Protein AF-A0AAD9FE96-F1 (afdb_monomer_lite)

Radius of gyration: 20.16 Å; chains: 1; bounding box: 41×41×46 Å

Secondary structure (DSSP, 8-state):
----PPPPTT---TTT-TTEEEPPTT-SS--EEE-----TT----HHHHHHHHHHHHHH-TTS--SS--HHHHHHHHHHHHHHHT-

pLDDT: mean 82.84, std 12.77, range [46.81, 97.12]

InterPro domains:
  IPR002498 Phosphatidylinositol-4-phosphate 4/5-kinase, core [PF01504] (22-84)
  IPR002498 Phosphatidylinositol-4-phosphate 4/5-kinase, core [PS51455] (1-85)
  IPR023610 Phosphatidylinositol-4/5-phosphate 5/4-kinase [PTHR23086] (27-85)
  IPR027483 Phosphatidylinositol-4-phosphate 4/5-kinase, C-terminal domain superfamily [G3DSA:3.30.810.10] (2-85)

Structure (mmCIF, N/CA/C/O backbone):
data_AF-A0AAD9FE96-F1
#
_entry.id   AF-A0AAD9FE96-F1
#
loop_
_atom_site.group_PDB
_atom_site.id
_atom_site.type_symbol
_atom_site.label_atom_id
_atom_site.label_alt_id
_atom_site.label_comp_id
_atom_site.label_asym_id
_atom_site.label_entity_id
_atom_site.label_seq_id
_atom_site.pdbx_PDB_ins_code
_atom_site.Cartn_x
_atom_site.Cartn_y
_atom_site.Cartn_z
_atom_site.occupancy
_atom_site.B_iso_or_equiv
_atom_site.auth_seq_id
_atom_site.auth_comp_id
_atom_site.auth_asym_id
_atom_site.auth_atom_id
_atom_site.pdbx_PDB_model_num
ATOM 1 N N . MET A 1 1 ? -22.690 -25.915 14.355 1.00 46.81 1 MET A N 1
ATOM 2 C CA . MET A 1 1 ? -22.813 -24.588 13.720 1.00 46.81 1 MET A CA 1
ATOM 3 C C . MET A 1 1 ? -22.452 -23.571 14.785 1.00 46.81 1 MET A C 1
ATOM 5 O O . MET A 1 1 ? -23.190 -23.449 15.753 1.00 46.81 1 MET A O 1
ATOM 9 N N . SER A 1 2 ? -21.256 -22.989 14.708 1.00 54.16 2 SER A N 1
ATOM 10 C CA . SER A 1 2 ? -20.819 -21.972 15.670 1.00 54.16 2 SER A CA 1
ATOM 11 C C . SER A 1 2 ? -21.738 -20.760 15.528 1.00 54.16 2 SER A C 1
ATOM 13 O O . SER A 1 2 ? -21.891 -20.243 14.426 1.00 54.16 2 SER A O 1
ATOM 15 N N . CYS A 1 3 ? -22.401 -20.364 16.613 1.00 53.09 3 CYS A N 1
ATOM 16 C CA . CYS A 1 3 ? -23.163 -19.125 16.675 1.00 53.09 3 CYS A CA 1
ATOM 17 C C . CYS A 1 3 ? -22.169 -17.969 16.517 1.00 53.09 3 CYS A C 1
ATOM 19 O O . CYS A 1 3 ? -21.403 -17.687 17.442 1.00 53.09 3 CYS A O 1
ATOM 21 N N . CYS A 1 4 ? -22.131 -17.347 15.337 1.00 65.88 4 CYS A N 1
ATOM 22 C CA . CYS A 1 4 ? -21.369 -16.125 15.129 1.00 65.88 4 CYS A CA 1
ATOM 23 C C . CYS A 1 4 ? -21.954 -15.068 16.065 1.00 65.88 4 CYS A C 1
ATOM 25 O O . CYS A 1 4 ? -23.085 -14.617 15.873 1.00 65.88 4 CYS A O 1
ATOM 27 N N . LYS A 1 5 ? -21.213 -14.717 17.121 1.00 76.69 5 LYS A N 1
ATOM 28 C CA . LYS A 1 5 ? -21.562 -13.567 17.953 1.00 76.69 5 LYS A CA 1
ATOM 29 C C . LYS A 1 5 ? -21.676 -12.346 17.030 1.00 76.69 5 LYS A C 1
ATOM 31 O O . LYS A 1 5 ? -20.831 -12.205 16.145 1.00 76.69 5 LYS A O 1
ATOM 36 N N . PRO A 1 6 ? -22.697 -11.493 17.201 1.00 82.62 6 PRO A N 1
ATOM 37 C CA . PRO A 1 6 ? -22.784 -10.272 16.419 1.00 82.62 6 PRO A CA 1
ATOM 38 C C . PRO A 1 6 ? -21.559 -9.406 16.725 1.00 82.62 6 PRO A C 1
ATOM 40 O O . PRO A 1 6 ? -21.231 -9.205 17.895 1.00 82.62 6 PRO A O 1
ATOM 43 N N . LEU A 1 7 ? -20.884 -8.934 15.676 1.00 89.19 7 LEU A N 1
ATOM 44 C CA . LEU A 1 7 ? -19.742 -8.032 15.805 1.00 89.19 7 LEU A CA 1
ATOM 45 C C . LEU A 1 7 ? -20.206 -6.703 16.406 1.00 89.19 7 LEU A C 1
ATOM 47 O O . LEU A 1 7 ? -21.225 -6.138 15.994 1.00 89.19 7 LEU A O 1
ATOM 51 N N . GLY A 1 8 ? -19.462 -6.212 17.394 1.00 90.19 8 GLY A N 1
ATOM 52 C CA . GLY A 1 8 ? -19.662 -4.880 17.949 1.00 90.19 8 GLY A CA 1
ATOM 53 C C . GLY A 1 8 ? -19.202 -3.777 16.986 1.00 90.19 8 GLY A C 1
ATOM 54 O O . GLY A 1 8 ? -18.493 -4.043 16.013 1.00 90.19 8 GLY A O 1
ATOM 55 N N . PRO A 1 9 ? -19.550 -2.502 17.247 1.00 89.06 9 PRO A N 1
ATOM 56 C CA . PRO A 1 9 ? -19.041 -1.384 16.456 1.00 89.06 9 PRO A CA 1
ATOM 57 C C . PRO A 1 9 ? -17.514 -1.430 16.404 1.00 89.06 9 PRO A C 1
ATOM 59 O O . PRO A 1 9 ? -16.902 -1.563 17.459 1.00 89.06 9 PRO A O 1
ATOM 62 N N . GLY A 1 10 ? -16.907 -1.326 15.219 1.00 87.94 10 GLY A N 1
ATOM 63 C CA . GLY A 1 10 ? -15.450 -1.336 15.026 1.00 87.94 10 GLY A CA 1
ATOM 64 C C . GLY A 1 10 ? -14.756 -2.690 15.219 1.00 87.94 10 GLY A C 1
ATOM 65 O O . GLY A 1 10 ? -13.530 -2.733 15.173 1.00 87.94 10 GLY A O 1
ATOM 66 N N . GLU A 1 11 ? -15.499 -3.771 15.462 1.00 92.88 11 GLU A N 1
ATOM 67 C CA . GLU A 1 11 ? -14.979 -5.139 15.373 1.00 92.88 11 GLU A CA 1
ATOM 68 C C . GLU A 1 11 ? -15.114 -5.650 13.934 1.00 92.88 11 GLU A C 1
ATOM 70 O O . GLU A 1 11 ? -16.050 -5.285 13.224 1.00 92.88 11 GLU A O 1
ATOM 75 N N . PHE A 1 12 ? -14.179 -6.494 13.509 1.00 93.38 12 PHE A N 1
ATOM 76 C CA . PHE A 1 12 ? -14.145 -7.087 12.175 1.00 93.38 12 PHE A CA 1
ATOM 77 C C . PHE A 1 12 ? -13.748 -8.562 12.269 1.00 93.38 12 PHE A C 1
ATOM 79 O O . PHE A 1 12 ? -13.069 -8.966 13.218 1.00 93.38 12 PHE A O 1
ATOM 86 N N . ASP A 1 13 ? -14.187 -9.373 11.306 1.00 93.50 13 ASP A N 1
ATOM 87 C CA . ASP A 1 13 ? -13.814 -10.789 11.238 1.00 93.50 13 ASP A CA 1
ATOM 88 C C . ASP A 1 13 ? -12.516 -10.919 10.426 1.00 93.50 13 ASP A C 1
ATOM 90 O O . ASP A 1 13 ? -12.543 -10.681 9.221 1.00 93.50 13 ASP A O 1
ATOM 94 N N . PRO A 1 14 ? -11.379 -11.321 11.021 1.00 91.69 14 PRO A N 1
ATOM 95 C CA . PRO A 1 14 ? -10.103 -11.387 10.308 1.00 91.69 14 PRO A CA 1
ATOM 96 C C . PRO A 1 14 ? -10.079 -12.412 9.160 1.00 91.69 14 PRO A C 1
ATOM 98 O O . PRO A 1 14 ? -9.172 -12.361 8.331 1.00 91.69 14 PRO A O 1
ATOM 101 N N . TYR A 1 15 ? -11.042 -13.339 9.090 1.00 91.69 15 TYR A N 1
ATOM 102 C CA . TYR A 1 15 ? -11.166 -14.286 7.977 1.00 91.69 15 TYR A CA 1
ATOM 103 C C . TYR A 1 15 ? -11.972 -13.730 6.796 1.00 91.69 15 TYR A C 1
ATOM 105 O O . TYR A 1 15 ? -11.844 -14.243 5.684 1.00 91.69 15 TYR A O 1
ATOM 113 N N . VAL A 1 16 ? -12.789 -12.699 7.023 1.00 93.81 16 VAL A N 1
ATOM 114 C CA . VAL A 1 16 ? -13.595 -12.028 5.990 1.00 93.81 16 VAL A CA 1
ATOM 115 C C . VAL A 1 16 ? -12.940 -10.703 5.602 1.00 93.81 16 VAL A C 1
ATOM 117 O O . VAL A 1 16 ? -12.628 -10.466 4.437 1.00 93.81 16 VAL A O 1
ATOM 120 N N . ASP A 1 17 ? -12.648 -9.876 6.598 1.00 95.69 17 ASP A N 1
ATOM 121 C CA . ASP A 1 17 ? -12.082 -8.537 6.485 1.00 95.69 17 ASP A CA 1
ATOM 122 C C . ASP A 1 17 ? -10.548 -8.588 6.531 1.00 95.69 17 ASP A C 1
ATOM 124 O O . ASP A 1 17 ? -9.895 -7.939 7.345 1.00 95.69 17 ASP A O 1
ATOM 128 N N . VAL A 1 18 ? -9.948 -9.376 5.637 1.00 96.50 18 VAL A N 1
ATOM 129 C CA . VAL A 1 18 ? -8.511 -9.731 5.661 1.00 96.50 18 VAL A CA 1
ATOM 130 C C . VAL A 1 18 ? -7.538 -8.545 5.554 1.00 96.50 18 VAL A C 1
ATOM 132 O O . VAL A 1 18 ? -6.348 -8.697 5.821 1.00 96.50 18 VAL A O 1
ATOM 135 N N . TYR A 1 19 ? -8.026 -7.371 5.147 1.00 97.12 19 TYR A N 1
ATOM 136 C CA . TYR A 1 19 ? -7.242 -6.137 5.010 1.00 97.12 19 TYR A CA 1
ATOM 137 C C . TYR A 1 19 ? -7.497 -5.123 6.132 1.00 97.12 19 TYR A C 1
ATOM 139 O O . TYR A 1 19 ? -6.916 -4.036 6.100 1.00 97.12 19 TYR A O 1
ATOM 147 N N . ALA A 1 20 ? -8.381 -5.441 7.081 1.00 96.38 20 ALA A N 1
ATOM 148 C CA . ALA A 1 20 ? -8.733 -4.558 8.180 1.00 96.38 20 ALA A CA 1
ATOM 149 C C . ALA A 1 20 ? -7.625 -4.510 9.237 1.00 96.38 20 ALA A C 1
ATOM 151 O O . ALA A 1 20 ? -7.096 -5.529 9.684 1.00 96.38 20 ALA A O 1
ATOM 152 N N . ILE A 1 21 ? -7.293 -3.295 9.659 1.00 94.25 21 ILE A N 1
ATOM 153 C CA . ILE A 1 21 ? -6.299 -2.994 10.682 1.00 94.25 21 ILE A CA 1
ATOM 154 C C . ILE A 1 21 ? -6.946 -2.020 11.662 1.00 94.25 21 ILE A C 1
ATOM 156 O O . ILE A 1 21 ? -7.373 -0.928 11.286 1.00 94.25 21 ILE A O 1
ATOM 160 N N . GLY A 1 22 ? -7.037 -2.424 12.928 1.00 93.19 22 GLY A N 1
ATOM 161 C CA . GLY A 1 22 ? -7.521 -1.550 13.993 1.00 93.19 22 GLY A CA 1
ATOM 162 C C . GLY A 1 22 ? -6.542 -0.412 14.280 1.00 93.19 22 GLY A C 1
ATOM 163 O O . GLY A 1 22 ? -5.332 -0.550 14.092 1.00 93.19 22 GLY A O 1
ATOM 164 N N . ASN A 1 23 ? -7.065 0.713 14.756 1.00 91.50 23 ASN A N 1
ATOM 165 C CA . ASN A 1 23 ? -6.244 1.803 15.267 1.00 91.50 23 ASN A CA 1
ATOM 166 C C . ASN A 1 23 ? -5.425 1.399 16.512 1.00 91.50 23 ASN A C 1
ATOM 168 O O . ASN A 1 23 ? -5.690 0.396 17.181 1.00 91.50 23 ASN A O 1
ATOM 172 N N . CYS A 1 24 ? -4.412 2.201 16.846 1.00 89.19 24 CYS A N 1
ATOM 173 C CA . CYS A 1 24 ? -3.631 1.994 18.061 1.00 89.19 24 CYS A CA 1
ATOM 174 C C . CYS A 1 24 ? -4.416 2.411 19.327 1.00 89.19 24 CYS A C 1
ATOM 176 O O . CYS A 1 24 ? -5.254 3.321 19.277 1.00 89.19 24 CYS A O 1
ATOM 178 N N . PRO A 1 25 ? -4.137 1.794 20.493 1.00 86.81 25 PRO A N 1
ATOM 179 C CA . PRO A 1 2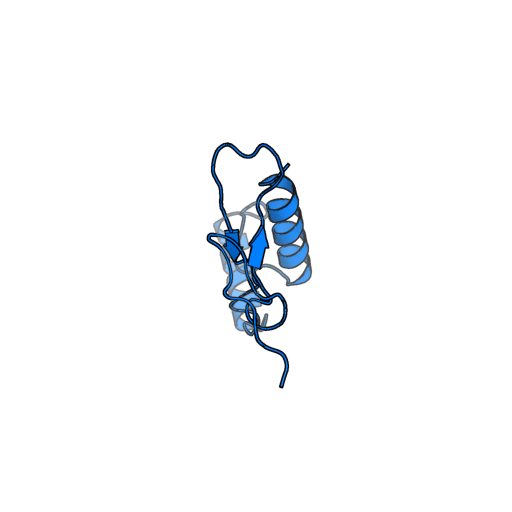5 ? -4.692 2.250 21.763 1.00 86.81 25 PRO A CA 1
ATOM 180 C C . PRO A 1 25 ? -4.311 3.711 22.035 1.00 86.81 25 PRO A C 1
ATOM 182 O O . PRO A 1 25 ? -3.137 4.068 21.978 1.00 86.81 25 PRO A O 1
ATOM 185 N N . GLY A 1 26 ? -5.298 4.552 22.349 1.00 87.25 26 GLY A N 1
ATOM 186 C CA . GLY A 1 26 ? -5.083 5.981 22.608 1.00 87.25 26 GLY A CA 1
ATOM 187 C C . GLY A 1 26 ? -5.158 6.886 21.374 1.00 87.25 26 GLY A C 1
ATOM 188 O O . GLY A 1 26 ? -4.967 8.092 21.512 1.00 87.25 26 GLY A O 1
ATOM 189 N N . ALA A 1 27 ? -5.477 6.347 20.191 1.00 89.81 27 ALA A N 1
ATOM 190 C CA . ALA A 1 27 ? -5.817 7.166 19.032 1.00 89.81 27 ALA A CA 1
ATOM 191 C C . ALA A 1 27 ? -7.015 8.097 19.336 1.00 89.81 27 ALA A C 1
ATOM 193 O O . ALA A 1 27 ? -7.941 7.697 20.049 1.00 89.81 27 ALA A O 1
ATOM 194 N N . PRO A 1 28 ? -7.036 9.326 18.784 1.00 91.44 28 PRO A N 1
ATOM 195 C CA . PRO A 1 28 ? -8.066 10.323 19.088 1.00 91.44 28 PRO A CA 1
ATOM 196 C C . PRO A 1 28 ? -9.468 9.903 18.628 1.00 91.44 28 PRO A C 1
ATOM 198 O O . PRO A 1 28 ? -10.464 10.358 19.189 1.00 91.44 28 PRO A O 1
ATOM 201 N N . GLN A 1 29 ? -9.551 9.044 17.611 1.00 91.69 29 GLN A N 1
ATOM 202 C CA . GLN A 1 29 ? -10.795 8.488 17.093 1.00 91.69 29 GLN A CA 1
ATOM 203 C C . GLN A 1 29 ? -10.672 6.984 16.901 1.00 91.69 29 GLN A C 1
ATOM 205 O O . GLN A 1 29 ? -9.581 6.456 16.679 1.00 91.69 29 GLN A O 1
ATOM 210 N N . ARG A 1 30 ? -11.818 6.300 16.985 1.00 91.06 30 ARG A N 1
ATOM 211 C CA . ARG A 1 30 ? -11.922 4.868 16.723 1.00 91.06 30 ARG A CA 1
ATOM 212 C C . ARG A 1 30 ? -12.056 4.628 15.224 1.00 91.06 30 ARG A C 1
ATOM 214 O O . ARG A 1 30 ? -13.132 4.816 14.667 1.00 91.06 30 ARG A O 1
ATOM 221 N N . GLU A 1 31 ? -10.966 4.196 14.608 1.00 94.00 31 GLU A N 1
ATOM 222 C CA . GLU A 1 31 ? -10.863 3.977 13.165 1.00 94.00 31 GLU A CA 1
ATOM 223 C C . GLU A 1 31 ? -10.461 2.529 12.861 1.00 94.00 31 GLU A C 1
ATOM 225 O O . GLU A 1 31 ? -9.778 1.872 13.652 1.00 94.00 31 GLU A O 1
ATOM 230 N N . VAL A 1 32 ? -10.899 2.040 11.701 1.00 95.25 32 VAL A N 1
ATOM 231 C CA . VAL A 1 32 ? -10.455 0.776 11.104 1.00 95.25 32 VAL A CA 1
ATOM 232 C C . VAL A 1 32 ? -9.935 1.102 9.710 1.00 95.25 32 VAL A C 1
ATOM 234 O O . VAL A 1 32 ? -10.674 1.626 8.876 1.00 95.25 32 VAL A O 1
ATOM 237 N N . TYR A 1 33 ? -8.663 0.811 9.460 1.00 94.94 33 TYR A N 1
ATOM 238 C CA . TYR A 1 33 ? -8.015 1.046 8.176 1.00 94.94 33 TYR A CA 1
ATOM 239 C C . TYR A 1 33 ? -8.096 -0.211 7.321 1.00 94.94 33 TYR A C 1
ATOM 241 O O . TYR A 1 33 ? -7.775 -1.298 7.791 1.00 94.94 33 TYR A O 1
ATOM 249 N N . PHE A 1 34 ? -8.464 -0.063 6.053 1.00 97.00 34 PHE A N 1
ATOM 250 C CA . PHE A 1 34 ? -8.402 -1.145 5.075 1.00 97.00 34 PHE A CA 1
ATOM 251 C C . PHE A 1 34 ? -7.271 -0.847 4.102 1.00 97.00 34 PHE A C 1
ATOM 253 O O . PHE A 1 34 ? -7.356 0.101 3.321 1.00 97.00 34 PHE A O 1
ATOM 260 N N . MET A 1 35 ? -6.191 -1.623 4.176 1.00 95.69 35 MET A N 1
ATOM 261 C CA . MET A 1 35 ? -4.972 -1.355 3.412 1.00 95.69 35 MET A CA 1
ATOM 262 C C . MET A 1 35 ? -4.554 -2.579 2.600 1.00 95.69 35 MET A C 1
ATOM 264 O O . MET A 1 35 ? -4.426 -3.682 3.124 1.00 95.69 35 MET A O 1
ATOM 268 N N . GLY A 1 36 ? -4.307 -2.374 1.307 1.00 95.56 36 GLY A N 1
ATOM 269 C CA . GLY A 1 36 ? -3.865 -3.417 0.388 1.00 95.56 36 GLY A CA 1
ATOM 270 C C . GLY A 1 36 ? -3.148 -2.827 -0.823 1.00 95.56 36 GLY A C 1
ATOM 271 O O . GLY A 1 36 ? -3.411 -1.693 -1.224 1.00 95.56 36 GLY A O 1
ATOM 272 N N . LEU A 1 37 ? -2.224 -3.596 -1.405 1.00 95.38 37 LEU A N 1
ATOM 273 C CA . LEU A 1 37 ? -1.579 -3.225 -2.664 1.00 95.38 37 LEU A CA 1
ATOM 274 C C . LEU A 1 37 ? -2.556 -3.440 -3.824 1.00 95.38 37 LEU A C 1
ATOM 276 O O . LEU A 1 37 ? -3.147 -4.511 -3.951 1.00 95.38 37 LEU A O 1
ATOM 280 N N . ILE A 1 38 ? -2.688 -2.436 -4.685 1.00 95.38 38 ILE A N 1
ATOM 281 C CA . ILE A 1 38 ? -3.536 -2.464 -5.882 1.00 95.38 38 ILE A CA 1
ATOM 282 C C . ILE A 1 38 ? -2.696 -2.207 -7.138 1.00 95.38 38 ILE A C 1
ATOM 284 O O . ILE A 1 38 ? -1.544 -1.794 -7.036 1.00 95.38 38 ILE A O 1
ATOM 288 N N . ASP A 1 39 ? -3.274 -2.458 -8.318 1.00 90.69 39 ASP A N 1
ATOM 289 C CA . ASP A 1 39 ? -2.639 -2.204 -9.627 1.00 90.69 39 ASP A CA 1
ATOM 290 C C . ASP A 1 39 ? -1.241 -2.852 -9.785 1.00 90.69 39 ASP A C 1
ATOM 292 O O . ASP A 1 39 ? -0.266 -2.252 -10.235 1.00 90.69 39 ASP A O 1
ATOM 296 N N . VAL A 1 40 ? -1.131 -4.125 -9.391 1.00 91.12 40 VAL A N 1
ATOM 297 C CA . VAL A 1 40 ? 0.143 -4.875 -9.373 1.00 91.12 40 VAL A CA 1
ATOM 298 C C . VAL A 1 40 ? 0.499 -5.548 -10.705 1.00 91.12 40 VAL A C 1
ATOM 300 O O . VAL A 1 40 ? 1.569 -6.136 -10.837 1.00 91.12 40 VAL A O 1
ATOM 303 N N . LEU A 1 41 ? -0.391 -5.493 -11.702 1.00 89.12 41 LEU A N 1
ATOM 304 C CA . LEU A 1 41 ? -0.225 -6.206 -12.977 1.00 89.12 41 LEU A CA 1
ATOM 305 C C . LEU A 1 41 ? 0.458 -5.368 -14.067 1.00 89.12 41 LEU A C 1
ATOM 307 O O . LEU A 1 41 ? 0.666 -5.850 -15.183 1.00 89.12 41 LEU A O 1
ATOM 311 N N . THR A 1 42 ? 0.847 -4.129 -13.761 1.00 84.62 42 THR A N 1
ATOM 312 C CA . THR A 1 42 ? 1.568 -3.275 -14.708 1.00 84.62 42 THR A CA 1
ATOM 313 C C . THR A 1 42 ? 3.030 -3.710 -14.822 1.00 84.62 42 THR A C 1
ATOM 315 O O . THR A 1 42 ? 3.877 -3.375 -13.995 1.00 84.62 42 THR A O 1
ATOM 318 N N . GLN A 1 43 ? 3.349 -4.439 -15.891 1.00 82.44 43 GLN A N 1
ATOM 319 C CA . GLN A 1 43 ? 4.716 -4.863 -16.184 1.00 82.44 43 GLN A CA 1
ATOM 320 C C . GLN A 1 43 ? 5.582 -3.711 -16.712 1.00 82.44 43 GLN A C 1
ATOM 322 O O . GLN A 1 43 ? 5.132 -2.835 -17.457 1.00 82.44 43 GLN A O 1
ATOM 327 N N . TYR A 1 44 ? 6.869 -3.744 -16.364 1.00 79.25 44 TYR A N 1
ATOM 328 C CA . TYR A 1 44 ? 7.862 -2.813 -16.892 1.00 79.25 44 TYR A CA 1
ATOM 329 C C . TYR A 1 44 ? 8.381 -3.282 -18.260 1.00 79.25 44 TYR A C 1
ATOM 331 O O . TYR A 1 44 ? 9.437 -3.907 -18.379 1.00 79.25 44 TYR A O 1
ATOM 339 N N . ASP A 1 45 ? 7.600 -2.993 -19.298 1.00 77.12 45 ASP A N 1
ATOM 340 C CA . ASP A 1 45 ? 7.899 -3.357 -20.682 1.00 77.12 45 ASP A CA 1
ATOM 341 C C . ASP A 1 45 ? 8.862 -2.367 -21.381 1.00 77.12 45 ASP A C 1
ATOM 343 O O . ASP A 1 45 ? 9.306 -1.350 -20.834 1.00 77.12 45 ASP A O 1
ATOM 347 N N . THR A 1 46 ? 9.219 -2.664 -22.631 1.00 71.75 46 THR A N 1
ATOM 348 C CA . THR A 1 46 ? 10.106 -1.817 -23.446 1.00 71.75 46 THR A CA 1
ATOM 349 C C . THR A 1 46 ? 9.529 -0.420 -23.707 1.00 71.75 46 THR A C 1
ATOM 351 O O . THR A 1 46 ? 10.293 0.545 -23.775 1.00 71.75 46 THR A O 1
ATOM 354 N N . LYS A 1 47 ? 8.198 -0.269 -23.776 1.00 73.19 47 LYS A N 1
ATOM 355 C CA . LYS A 1 47 ? 7.532 1.036 -23.915 1.00 73.19 47 LYS A CA 1
ATOM 356 C C . LYS A 1 47 ? 7.705 1.879 -22.653 1.00 73.19 47 LYS A C 1
ATOM 358 O O . LYS A 1 47 ? 7.977 3.075 -22.747 1.00 73.19 47 LYS A O 1
ATOM 363 N N . LYS A 1 48 ? 7.612 1.268 -21.469 1.00 68.69 48 LYS A N 1
ATOM 364 C CA . LYS A 1 48 ? 7.846 1.932 -20.178 1.00 68.69 48 LYS A CA 1
ATOM 365 C C . LYS A 1 48 ? 9.313 2.311 -19.994 1.00 68.69 48 LYS A C 1
ATOM 367 O O . LYS A 1 48 ? 9.577 3.409 -19.511 1.00 68.69 48 LYS A O 1
ATOM 372 N N . LYS A 1 49 ? 10.252 1.481 -20.465 1.00 71.12 49 LYS A N 1
ATOM 373 C CA . LYS A 1 49 ? 11.686 1.825 -20.529 1.00 71.12 49 LYS A CA 1
ATOM 374 C C . LYS A 1 49 ? 11.945 3.057 -21.397 1.00 71.12 49 LYS A C 1
ATOM 376 O O . LYS A 1 49 ? 12.649 3.969 -20.969 1.00 71.12 49 LYS A O 1
ATOM 381 N N . ALA A 1 50 ? 11.337 3.116 -22.583 1.00 72.94 50 ALA A N 1
ATOM 382 C CA . ALA A 1 50 ? 11.450 4.275 -23.466 1.00 72.94 50 ALA A CA 1
ATOM 383 C C . ALA A 1 50 ? 10.825 5.535 -22.840 1.00 72.94 50 ALA A C 1
ATOM 385 O O . ALA A 1 50 ? 11.431 6.606 -22.862 1.00 72.94 50 ALA A O 1
ATOM 386 N N . ALA A 1 51 ? 9.650 5.405 -22.215 1.00 72.81 51 ALA A N 1
ATOM 387 C CA . ALA A 1 51 ? 9.002 6.502 -21.501 1.00 72.81 51 ALA A CA 1
ATOM 388 C C . ALA A 1 51 ? 9.836 7.000 -20.308 1.00 72.81 51 ALA A C 1
ATOM 390 O O . ALA A 1 51 ? 9.902 8.208 -20.086 1.00 72.81 51 ALA A O 1
ATOM 391 N N . HIS A 1 52 ? 10.490 6.100 -19.565 1.00 70.56 52 HIS A N 1
ATOM 392 C CA . HIS A 1 52 ? 11.437 6.466 -18.511 1.00 70.56 52 HIS A CA 1
ATOM 393 C C . HIS A 1 52 ? 12.582 7.300 -19.080 1.00 70.56 52 HIS A C 1
ATOM 395 O O . HIS A 1 52 ? 12.762 8.436 -18.657 1.00 70.56 52 HIS A O 1
ATOM 401 N N . ALA A 1 53 ? 13.282 6.786 -20.098 1.00 71.38 53 ALA A N 1
ATOM 402 C CA . ALA A 1 53 ? 14.404 7.479 -20.724 1.00 71.38 53 ALA A CA 1
ATOM 403 C C . ALA A 1 53 ? 14.002 8.870 -21.245 1.00 71.38 53 ALA A C 1
ATOM 405 O O . ALA A 1 53 ? 14.673 9.859 -20.958 1.00 71.38 53 ALA A O 1
ATOM 406 N N . ALA A 1 54 ? 12.860 8.975 -21.932 1.00 73.44 54 ALA A N 1
ATOM 407 C CA . ALA A 1 54 ? 12.348 10.251 -22.423 1.00 73.44 54 ALA A CA 1
ATOM 408 C C . ALA A 1 54 ? 12.020 11.236 -21.286 1.00 73.44 54 ALA A C 1
ATOM 410 O O . ALA A 1 54 ? 12.307 12.429 -21.399 1.00 73.44 54 ALA A O 1
ATOM 411 N N . LYS A 1 55 ? 11.428 10.760 -20.181 1.00 71.69 55 LYS A N 1
ATOM 412 C CA . 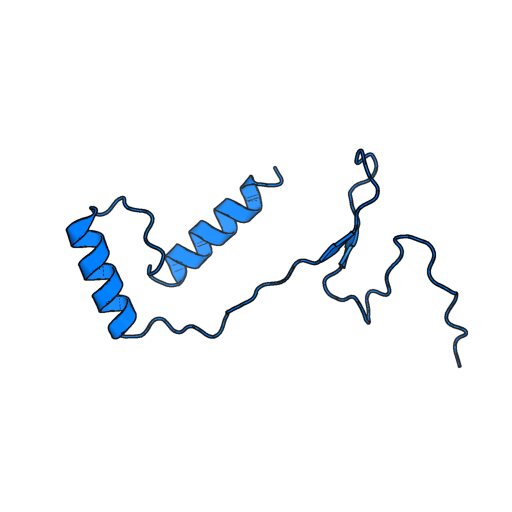LYS A 1 55 ? 11.118 11.605 -19.017 1.00 71.69 55 LYS A CA 1
ATOM 413 C C . LYS A 1 55 ? 12.383 12.058 -18.288 1.00 71.69 55 LYS A C 1
ATOM 415 O O . LYS A 1 55 ? 12.453 13.235 -17.943 1.00 71.69 55 LYS A O 1
ATOM 420 N N . THR A 1 56 ? 13.367 11.174 -18.113 1.00 68.94 56 THR A N 1
ATOM 421 C CA . THR A 1 56 ? 14.665 11.474 -17.489 1.00 68.94 56 THR A CA 1
ATOM 422 C C . THR A 1 56 ? 15.451 12.508 -18.289 1.00 68.94 56 THR A C 1
ATOM 424 O O . THR A 1 56 ? 16.005 13.433 -17.707 1.00 68.94 56 THR A O 1
ATOM 427 N N .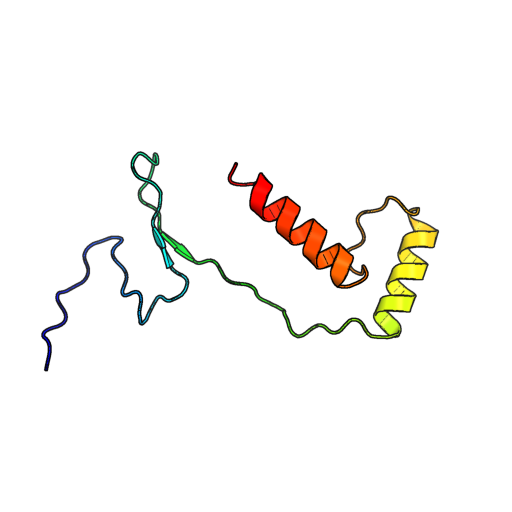 VAL A 1 57 ? 15.454 12.413 -19.623 1.00 75.56 57 VAL A N 1
ATOM 428 C CA . VAL A 1 57 ? 16.108 13.410 -20.490 1.00 75.56 57 VAL A CA 1
ATOM 429 C C . VAL A 1 57 ? 15.432 14.779 -20.377 1.00 75.56 57 VAL A C 1
ATOM 431 O O . VAL A 1 57 ? 16.115 15.795 -20.337 1.00 75.56 57 VAL A O 1
ATOM 434 N N . LYS A 1 58 ? 14.095 14.820 -20.296 1.00 74.31 58 LYS A N 1
ATOM 435 C CA . LYS A 1 58 ? 13.343 16.083 -20.213 1.00 74.31 58 LYS A CA 1
ATOM 436 C C . LYS A 1 58 ? 13.417 16.777 -18.850 1.00 74.31 58 LYS A C 1
ATOM 438 O O . LYS A 1 58 ? 13.369 17.999 -18.816 1.00 74.31 58 LYS A O 1
ATOM 443 N N . HIS A 1 59 ? 13.490 16.025 -17.752 1.00 68.56 59 HIS A N 1
ATOM 444 C CA . HIS A 1 59 ? 13.345 16.575 -16.392 1.00 68.56 59 HIS A CA 1
ATOM 445 C C . HIS A 1 59 ? 14.594 16.386 -15.515 1.00 68.56 59 HIS A C 1
ATOM 447 O O . HIS A 1 59 ? 14.604 16.808 -14.362 1.00 68.56 59 HIS A O 1
ATOM 453 N N . GLY A 1 60 ? 15.653 15.773 -16.052 1.00 64.31 60 GLY A N 1
ATOM 454 C CA . GLY A 1 60 ? 16.878 15.454 -15.324 1.00 64.31 60 GLY A CA 1
ATOM 455 C C . GLY A 1 60 ? 16.801 14.135 -14.547 1.00 64.31 60 GLY A C 1
ATOM 456 O O . GLY A 1 60 ? 15.728 13.603 -14.258 1.00 64.31 60 GLY A O 1
ATOM 457 N N . ALA A 1 61 ? 17.973 13.600 -14.189 1.00 58.28 61 ALA A N 1
ATOM 458 C CA . ALA A 1 61 ? 18.121 12.324 -13.477 1.00 58.28 61 ALA A CA 1
ATOM 459 C C . ALA A 1 61 ? 17.541 12.317 -12.049 1.00 58.28 61 ALA A C 1
ATOM 461 O O . ALA A 1 61 ? 17.324 11.244 -11.496 1.00 58.28 61 ALA A O 1
ATOM 462 N N . GLY A 1 62 ? 17.278 13.494 -11.469 1.00 56.44 62 GLY A N 1
ATOM 463 C CA . GLY A 1 62 ? 16.696 13.651 -10.132 1.00 56.44 62 GLY A CA 1
ATOM 464 C C . GLY A 1 62 ? 15.171 13.792 -10.104 1.00 56.44 62 GLY A C 1
ATOM 465 O O . GLY A 1 62 ? 14.606 13.958 -9.028 1.00 56.44 62 GLY A O 1
ATOM 466 N N . ALA A 1 63 ? 14.492 13.763 -11.255 1.00 61.03 63 ALA A N 1
ATOM 467 C CA . ALA A 1 63 ? 13.037 13.853 -11.286 1.00 61.03 63 ALA A CA 1
ATOM 468 C C . ALA A 1 63 ? 12.394 12.559 -10.758 1.00 61.03 63 ALA A C 1
ATOM 470 O O . ALA A 1 63 ? 12.688 11.463 -11.240 1.00 61.03 63 ALA A O 1
ATOM 471 N N . GLU A 1 64 ? 11.469 12.693 -9.805 1.00 60.94 64 GLU A N 1
ATOM 472 C CA . GLU A 1 64 ? 10.627 11.614 -9.271 1.00 60.94 64 GLU A CA 1
ATOM 473 C C . GLU A 1 64 ? 9.663 11.092 -10.357 1.00 60.94 64 GLU A C 1
ATOM 475 O O . GLU A 1 64 ? 8.481 11.428 -10.421 1.00 60.94 64 GLU A O 1
ATOM 480 N N . ILE A 1 65 ? 10.173 10.272 -11.273 1.00 67.25 65 ILE A N 1
ATOM 481 C CA . ILE A 1 65 ? 9.399 9.731 -12.391 1.00 67.25 65 ILE A CA 1
ATOM 482 C C . ILE A 1 65 ? 8.586 8.515 -11.915 1.00 67.25 65 ILE A C 1
ATOM 484 O O . ILE A 1 65 ? 9.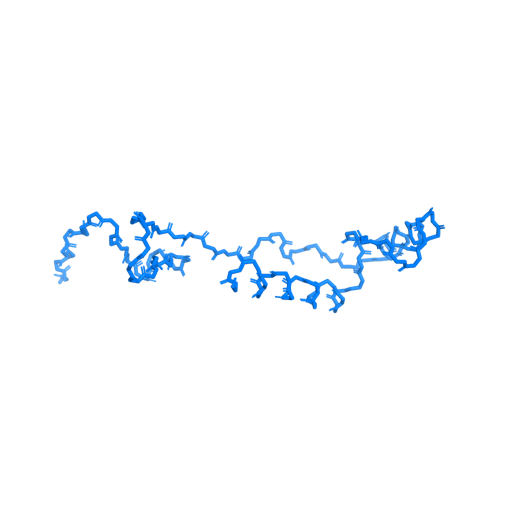069 7.667 -11.166 1.00 67.25 65 ILE A O 1
ATOM 488 N N . SER A 1 66 ? 7.328 8.405 -12.359 1.00 63.97 66 SER A N 1
ATOM 489 C CA . SER A 1 66 ? 6.447 7.272 -12.015 1.00 63.97 66 SER A CA 1
ATOM 490 C C . SER A 1 66 ? 6.817 5.964 -12.720 1.00 63.97 66 SER A C 1
ATOM 492 O O . SER A 1 66 ? 6.503 4.881 -12.244 1.00 63.97 66 SER A O 1
ATOM 494 N N . THR A 1 67 ? 7.504 6.049 -13.856 1.00 65.38 67 THR A N 1
ATOM 495 C CA . THR A 1 67 ? 7.945 4.903 -14.656 1.00 65.38 67 THR A CA 1
ATOM 496 C C . THR A 1 67 ? 9.421 4.618 -14.412 1.00 65.38 67 THR A C 1
ATOM 498 O O . THR A 1 67 ? 10.200 4.858 -15.314 1.00 65.38 67 THR A O 1
ATOM 501 N N . VAL A 1 68 ? 9.821 4.172 -13.220 1.00 73.50 68 VAL A N 1
ATOM 502 C CA . VAL A 1 68 ? 11.211 3.762 -12.913 1.00 73.50 68 VAL A CA 1
ATOM 503 C C . VAL A 1 68 ? 11.369 2.239 -12.975 1.00 73.50 68 VAL A C 1
ATOM 505 O O . VAL A 1 68 ? 10.384 1.511 -13.092 1.00 73.50 68 VAL A O 1
ATOM 508 N N . HIS A 1 69 ? 12.608 1.745 -12.889 1.00 83.62 69 HIS A N 1
ATOM 509 C CA . HIS A 1 69 ? 12.866 0.310 -12.738 1.00 83.62 69 HIS A CA 1
ATOM 510 C C . HIS A 1 69 ? 12.112 -0.254 -11.510 1.00 83.62 69 HIS A C 1
ATOM 512 O O . HIS A 1 69 ? 12.106 0.422 -10.475 1.00 83.62 69 HIS A O 1
ATOM 518 N N . PRO A 1 70 ? 11.531 -1.473 -11.577 1.00 87.25 70 PRO A N 1
ATOM 519 C CA . PRO A 1 70 ? 10.731 -2.043 -10.486 1.00 87.25 70 PRO A CA 1
ATOM 520 C C . PRO A 1 70 ? 11.416 -2.008 -9.116 1.00 87.25 70 P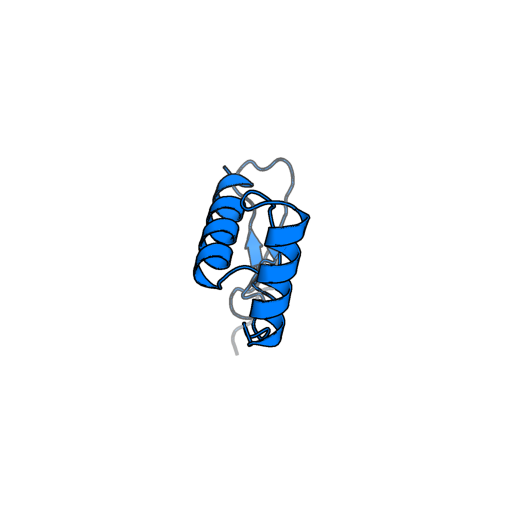RO A C 1
ATOM 522 O O . PRO A 1 70 ? 10.787 -1.645 -8.129 1.00 87.25 70 PRO A O 1
ATOM 525 N N . GLU A 1 71 ? 12.721 -2.277 -9.067 1.00 88.38 71 GLU A N 1
ATOM 526 C CA . GLU A 1 71 ? 13.491 -2.250 -7.816 1.00 88.38 71 GLU A CA 1
ATOM 527 C C . GLU A 1 71 ? 13.548 -0.854 -7.169 1.00 88.38 71 GLU A C 1
ATOM 529 O O . GLU A 1 71 ? 13.405 -0.703 -5.956 1.00 88.38 71 GLU A O 1
ATOM 534 N N . HIS A 1 72 ? 13.685 0.199 -7.983 1.00 87.69 72 HIS A N 1
ATOM 535 C CA . HIS A 1 72 ? 13.661 1.577 -7.489 1.00 87.69 72 HIS A CA 1
ATOM 536 C C . HIS A 1 72 ? 12.258 1.998 -7.052 1.00 87.69 72 HIS A C 1
ATOM 538 O O . HIS A 1 72 ? 12.124 2.717 -6.062 1.00 87.69 72 HIS A O 1
ATOM 544 N N . TYR A 1 73 ? 11.220 1.544 -7.763 1.00 89.56 73 TYR A N 1
ATOM 545 C CA . TYR A 1 73 ? 9.835 1.766 -7.352 1.00 89.56 73 TYR A CA 1
ATOM 546 C C . TYR A 1 73 ? 9.563 1.107 -5.996 1.00 89.56 73 TYR A C 1
ATOM 548 O O . TYR A 1 73 ? 9.075 1.771 -5.087 1.00 89.56 73 TYR A O 1
ATOM 556 N N . ALA A 1 74 ? 9.953 -0.161 -5.828 1.00 91.31 74 ALA A N 1
ATOM 557 C CA . ALA A 1 74 ? 9.779 -0.905 -4.585 1.00 91.31 74 ALA A CA 1
ATOM 558 C C . ALA A 1 74 ? 10.477 -0.222 -3.401 1.00 91.31 74 ALA A C 1
ATOM 560 O O . ALA A 1 74 ? 9.875 -0.093 -2.335 1.00 91.31 74 ALA A O 1
ATOM 561 N N . LYS A 1 75 ? 11.714 0.265 -3.590 1.00 92.88 75 LYS A N 1
ATOM 562 C CA . LYS A 1 75 ? 12.433 1.019 -2.555 1.00 92.88 75 LYS A CA 1
ATOM 563 C C . LYS A 1 75 ? 11.698 2.309 -2.179 1.00 92.88 75 LYS A C 1
ATOM 565 O O . LYS A 1 75 ? 11.397 2.500 -1.009 1.00 92.88 75 LYS A O 1
ATOM 570 N N . ARG A 1 76 ? 11.363 3.159 -3.160 1.00 92.25 76 ARG A N 1
ATOM 571 C CA . ARG A 1 76 ? 10.651 4.431 -2.918 1.00 92.25 76 ARG A CA 1
ATOM 572 C C . ARG A 1 76 ? 9.306 4.213 -2.232 1.00 92.25 76 ARG A C 1
ATOM 574 O O . ARG A 1 76 ? 8.975 4.935 -1.301 1.00 92.25 76 ARG A O 1
ATOM 581 N N . PHE A 1 77 ? 8.554 3.206 -2.676 1.00 92.56 77 PHE A N 1
ATOM 582 C CA . PHE A 1 77 ? 7.266 2.858 -2.091 1.00 92.56 77 PHE A CA 1
ATOM 583 C C . PHE A 1 77 ? 7.408 2.444 -0.622 1.00 92.56 77 PHE A C 1
ATOM 585 O O . PHE A 1 77 ? 6.698 2.973 0.229 1.00 92.56 77 PHE A O 1
ATOM 592 N N . ARG A 1 78 ? 8.347 1.540 -0.308 1.00 93.38 78 ARG A N 1
ATOM 593 C CA . ARG A 1 78 ? 8.605 1.110 1.075 1.00 93.38 78 ARG A CA 1
ATOM 594 C C . ARG A 1 78 ? 9.059 2.271 1.953 1.00 93.38 78 ARG A C 1
ATOM 596 O O . ARG A 1 78 ? 8.483 2.460 3.016 1.00 93.38 78 ARG A O 1
ATOM 603 N N . ASP A 1 79 ? 10.020 3.064 1.480 1.00 94.50 79 ASP A N 1
ATOM 604 C CA . ASP A 1 79 ? 10.522 4.231 2.210 1.00 94.50 79 ASP A CA 1
ATOM 605 C C . ASP A 1 79 ? 9.379 5.216 2.513 1.00 94.50 79 ASP A C 1
ATOM 607 O O . ASP A 1 79 ? 9.260 5.705 3.631 1.00 94.50 79 ASP A O 1
ATOM 611 N N . PHE A 1 80 ? 8.494 5.475 1.544 1.00 93.75 80 PHE A N 1
ATOM 612 C CA . PHE A 1 80 ? 7.337 6.347 1.739 1.00 93.75 80 PHE A CA 1
ATOM 613 C C . PHE A 1 80 ? 6.374 5.802 2.800 1.00 93.75 80 PHE A C 1
ATOM 615 O O . PHE A 1 80 ? 6.079 6.503 3.765 1.00 93.75 80 PHE A O 1
ATOM 622 N N . ILE A 1 81 ? 5.921 4.551 2.659 1.00 94.69 81 ILE A N 1
ATOM 623 C CA . ILE A 1 81 ? 4.971 3.935 3.598 1.00 94.69 81 ILE A CA 1
ATOM 624 C C . ILE A 1 81 ? 5.548 3.874 5.017 1.00 94.69 81 ILE A C 1
ATOM 626 O O . ILE A 1 81 ? 4.831 4.149 5.973 1.00 94.69 81 ILE A O 1
ATOM 630 N N . SER A 1 82 ? 6.840 3.575 5.172 1.00 92.12 82 SER A N 1
ATOM 631 C CA . SER A 1 82 ? 7.490 3.561 6.488 1.00 92.12 82 SER A CA 1
ATOM 632 C C . SER A 1 82 ? 7.600 4.944 7.134 1.00 92.12 82 SER A C 1
ATOM 634 O O . SER A 1 82 ? 7.668 5.018 8.355 1.00 92.12 82 SER A O 1
ATOM 636 N N . ASN A 1 83 ? 7.602 6.023 6.348 1.00 94.44 83 ASN A N 1
ATOM 637 C CA . ASN A 1 83 ? 7.775 7.383 6.859 1.00 94.44 83 ASN A CA 1
ATOM 638 C C . ASN A 1 83 ? 6.455 8.097 7.170 1.00 94.44 83 ASN A C 1
ATOM 640 O O . ASN A 1 83 ? 6.429 8.939 8.058 1.00 94.44 83 ASN A O 1
ATOM 644 N N . ILE A 1 84 ? 5.362 7.802 6.458 1.00 92.94 84 ILE A N 1
ATOM 645 C CA . ILE A 1 84 ? 4.084 8.515 6.666 1.00 92.94 84 ILE A CA 1
ATOM 646 C C . ILE A 1 84 ? 3.354 8.131 7.961 1.00 92.94 84 ILE A C 1
ATOM 648 O O . ILE A 1 84 ? 2.412 8.818 8.347 1.00 92.94 84 ILE A O 1
ATOM 652 N N . PHE A 1 85 ? 3.768 7.037 8.606 1.00 81.38 85 PHE A N 1
ATOM 653 C CA . PHE A 1 85 ? 3.196 6.537 9.862 1.00 81.38 85 PHE A CA 1
ATOM 654 C C . PHE A 1 85 ? 4.179 6.602 11.045 1.00 81.38 85 PHE A C 1
ATOM 656 O O . PHE A 1 85 ? 3.840 6.116 12.124 1.00 81.38 85 PHE A O 1
ATOM 663 N N . ALA A 1 86 ? 5.389 7.132 10.825 1.00 63.34 86 ALA A N 1
ATOM 664 C CA . ALA A 1 86 ? 6.425 7.304 11.847 1.00 63.34 86 ALA A CA 1
ATOM 665 C C . ALA A 1 86 ? 6.206 8.564 12.695 1.00 63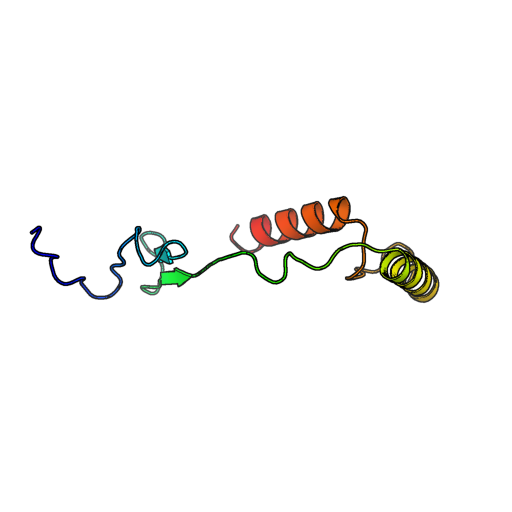.34 86 ALA A C 1
ATOM 667 O O . ALA A 1 86 ? 5.644 9.551 12.166 1.00 63.34 86 ALA A O 1
#

Organism: Dissostichus eleginoides (NCBI:txid100907)

Foldseek 3Di:
DDDPDDADVLDDDCVVLVQWDWDDPPPPDTDIDRDDDPPPPDDLDPVLVVVVVVVCVVPPPPDPDPSDDPVVVVVVVVVVVVPVVD

Sequence (86 aa):
MSCCKPLGPGEFDPYVDVYAIGNCPGAPQREVYFMGLIDVLTQYDTKKKAAHAAKTVKHGAGAEISTVHPEHYAKRFRDFISNIFA